Protein AF-A0AAJ0C9D8-F1 (afdb_monomer_lite)

Radius of gyration: 12.35 Å; chains: 1; bounding box: 29×26×32 Å

Structure (mmCIF, N/CA/C/O backbone):
data_AF-A0AAJ0C9D8-F1
#
_entry.id   AF-A0AAJ0C9D8-F1
#
loop_
_atom_site.group_PDB
_atom_site.id
_atom_site.type_symbol
_atom_site.label_atom_id
_atom_site.label_alt_id
_atom_site.label_comp_id
_atom_site.label_asym_id
_atom_site.label_entity_id
_atom_site.label_seq_id
_atom_site.pdbx_PDB_ins_code
_atom_site.Cartn_x
_atom_site.Cartn_y
_atom_site.Cartn_z
_atom_site.occupancy
_atom_site.B_iso_or_equiv
_atom_site.auth_seq_id
_atom_site.auth_comp_id
_atom_site.auth_asym_id
_atom_site.auth_atom_id
_atom_site.pdbx_PDB_model_num
ATOM 1 N N . MET A 1 1 ? -15.352 10.247 -6.458 1.00 35.06 1 MET A N 1
ATOM 2 C CA . MET A 1 1 ? -15.275 9.190 -7.484 1.00 35.06 1 MET A CA 1
ATOM 3 C C . MET A 1 1 ? -13.950 8.469 -7.309 1.00 35.06 1 MET A C 1
ATOM 5 O O . MET A 1 1 ? -12.920 9.134 -7.237 1.00 35.06 1 MET A O 1
ATOM 9 N N . GLY A 1 2 ? -14.014 7.164 -7.031 1.00 40.47 2 GLY A N 1
ATOM 10 C CA . GLY A 1 2 ? -12.851 6.326 -6.731 1.00 40.47 2 GLY A CA 1
ATOM 11 C C . GLY A 1 2 ? -11.946 6.237 -7.950 1.00 40.47 2 GLY A C 1
ATOM 12 O O . GLY A 1 2 ? -12.434 6.191 -9.071 1.00 40.47 2 GLY A O 1
ATOM 13 N N . THR A 1 3 ? -10.636 6.309 -7.736 1.00 49.31 3 THR A N 1
ATOM 14 C CA . THR A 1 3 ? -9.688 6.041 -8.818 1.00 49.31 3 THR A CA 1
ATOM 15 C C . THR A 1 3 ? -9.572 4.534 -8.900 1.00 49.31 3 THR A C 1
ATOM 17 O O . THR A 1 3 ? -9.124 3.927 -7.928 1.00 49.31 3 THR A O 1
ATOM 20 N N . ASP A 1 4 ? -10.033 3.952 -10.008 1.00 53.38 4 ASP A N 1
ATOM 21 C CA . ASP A 1 4 ? -9.782 2.551 -10.323 1.00 53.38 4 ASP A CA 1
ATOM 22 C C . ASP A 1 4 ? -8.275 2.336 -10.248 1.00 53.38 4 ASP A C 1
ATOM 24 O O . ASP A 1 4 ? -7.493 2.922 -11.005 1.00 53.38 4 ASP A O 1
ATOM 28 N N . ALA A 1 5 ? -7.866 1.586 -9.231 1.00 57.12 5 ALA A N 1
ATOM 29 C CA . ALA A 1 5 ? -6.496 1.153 -9.105 1.00 57.12 5 ALA A CA 1
ATOM 30 C C . ALA A 1 5 ? -6.183 0.312 -10.340 1.00 57.12 5 ALA A C 1
ATOM 32 O O . ALA A 1 5 ? -6.969 -0.561 -10.704 1.00 57.12 5 ALA A O 1
ATOM 33 N N . ASP A 1 6 ? -5.056 0.585 -10.991 1.00 62.97 6 ASP A N 1
ATOM 34 C CA . ASP A 1 6 ? -4.584 -0.253 -12.090 1.00 62.97 6 ASP A CA 1
ATOM 35 C C . ASP A 1 6 ? -4.551 -1.723 -11.598 1.00 62.97 6 ASP A C 1
ATOM 37 O O . ASP A 1 6 ? -3.998 -1.968 -10.515 1.00 62.97 6 ASP A O 1
ATOM 41 N N . PRO A 1 7 ? -5.178 -2.682 -12.319 1.00 66.56 7 PRO A N 1
ATOM 42 C CA . PRO A 1 7 ? -5.416 -4.049 -11.844 1.00 66.56 7 PRO A CA 1
ATOM 43 C C . PRO A 1 7 ? -4.178 -4.755 -11.284 1.00 66.56 7 PRO A C 1
ATOM 45 O O . PRO A 1 7 ? -4.294 -5.572 -10.370 1.00 66.56 7 PRO A O 1
ATOM 48 N N . LYS A 1 8 ? -2.982 -4.402 -11.778 1.00 71.06 8 LYS A N 1
ATOM 49 C CA . LYS A 1 8 ? -1.702 -4.943 -11.294 1.00 71.06 8 LYS A CA 1
ATOM 50 C C . LYS A 1 8 ? -1.425 -4.639 -9.817 1.00 71.06 8 LYS A C 1
ATOM 52 O O . LYS A 1 8 ? -0.748 -5.417 -9.152 1.00 71.06 8 LYS A O 1
ATOM 57 N N . TYR A 1 9 ? -1.956 -3.537 -9.284 1.00 68.31 9 TYR A N 1
ATOM 58 C CA . TYR A 1 9 ? -1.792 -3.181 -7.875 1.00 68.31 9 TYR A CA 1
ATOM 59 C C . TYR A 1 9 ? -2.887 -3.758 -6.984 1.00 68.31 9 TYR A C 1
ATOM 61 O O . TYR A 1 9 ? -2.641 -3.930 -5.795 1.00 68.31 9 TYR A O 1
ATOM 69 N N . THR A 1 10 ? -4.061 -4.098 -7.519 1.00 67.00 10 THR A N 1
ATOM 70 C CA . THR A 1 10 ? -5.172 -4.660 -6.732 1.00 67.00 10 THR A CA 1
ATOM 71 C C . THR A 1 10 ? -4.753 -5.938 -6.001 1.00 67.00 10 THR A C 1
ATOM 73 O O . THR A 1 10 ? -4.927 -6.026 -4.788 1.00 67.00 10 THR A O 1
ATOM 76 N N . GLY A 1 11 ? -4.073 -6.865 -6.686 1.00 66.75 11 GLY A N 1
ATOM 77 C CA . GLY A 1 11 ? -3.551 -8.085 -6.053 1.00 66.75 11 GLY A CA 1
ATOM 78 C C . GLY A 1 11 ? -2.475 -7.815 -4.989 1.00 66.75 11 GLY A C 1
ATOM 79 O O . GLY A 1 11 ? -2.401 -8.511 -3.977 1.00 66.75 11 GLY A O 1
ATOM 80 N N . ILE A 1 12 ? -1.676 -6.754 -5.161 1.00 70.12 12 ILE A N 1
ATOM 81 C CA . ILE A 1 12 ? -0.699 -6.319 -4.152 1.00 70.12 12 ILE A CA 1
ATOM 82 C C . ILE A 1 12 ? -1.430 -5.783 -2.910 1.00 70.12 12 ILE A C 1
ATOM 84 O O . ILE A 1 12 ? -1.001 -6.063 -1.793 1.00 70.12 12 ILE A O 1
ATOM 88 N N . LEU A 1 13 ? -2.542 -5.056 -3.080 1.00 67.38 13 LEU A N 1
ATOM 89 C CA . LEU A 1 13 ? -3.350 -4.493 -1.986 1.00 67.38 13 LEU A CA 1
ATOM 90 C 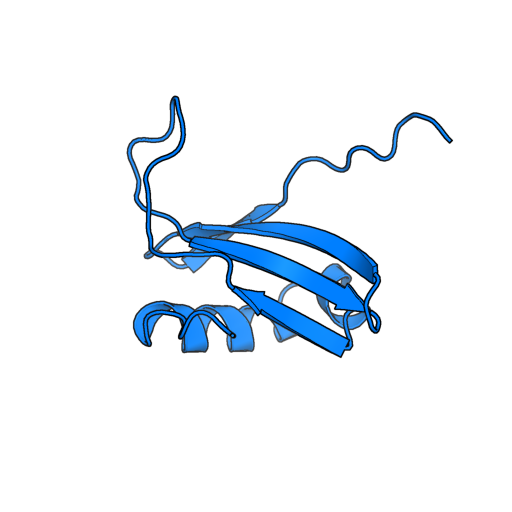C . LEU A 1 13 ? -4.060 -5.559 -1.150 1.00 67.38 13 LEU A C 1
ATOM 92 O O . LEU A 1 13 ? -4.096 -5.442 0.076 1.00 67.38 13 LEU A O 1
ATOM 96 N N . GLU A 1 14 ? -4.559 -6.613 -1.784 1.00 67.56 14 GLU A N 1
ATOM 97 C CA . GLU A 1 14 ? -5.139 -7.760 -1.080 1.00 67.56 14 GLU A CA 1
ATOM 98 C C . GLU A 1 14 ? -4.068 -8.526 -0.286 1.00 67.56 14 GLU A C 1
ATOM 100 O O . GLU A 1 14 ? -4.245 -8.803 0.902 1.00 67.56 14 GLU A O 1
ATOM 105 N N . ALA A 1 15 ? -2.898 -8.777 -0.888 1.00 66.38 15 ALA A N 1
ATOM 106 C CA . ALA A 1 15 ? -1.773 -9.430 -0.210 1.00 66.38 15 ALA A CA 1
ATOM 107 C C . ALA A 1 15 ? -1.174 -8.576 0.929 1.00 66.38 15 ALA A C 1
ATOM 109 O O . ALA A 1 15 ? -0.658 -9.098 1.923 1.00 66.38 15 ALA A O 1
ATOM 110 N N . LEU A 1 16 ? -1.243 -7.252 0.795 1.00 70.31 16 LEU A N 1
ATOM 111 C CA . LEU A 1 16 ? -0.792 -6.274 1.782 1.00 70.31 16 LEU A CA 1
ATOM 112 C C . LEU A 1 16 ? -1.583 -6.351 3.085 1.00 70.31 16 LEU A C 1
ATOM 114 O O . LEU A 1 16 ? -0.984 -6.259 4.159 1.00 70.31 16 LEU A O 1
ATOM 118 N N . ALA A 1 17 ? -2.903 -6.530 3.002 1.00 63.94 17 ALA A N 1
ATOM 119 C CA . ALA A 1 17 ? -3.750 -6.636 4.183 1.00 63.94 17 ALA A CA 1
ATOM 120 C C . ALA A 1 17 ? -3.287 -7.788 5.086 1.00 63.94 17 ALA A C 1
ATOM 122 O O . ALA A 1 17 ? -3.129 -7.580 6.280 1.00 63.94 17 ALA A O 1
ATOM 123 N N . LEU A 1 18 ? -2.946 -8.943 4.505 1.00 65.62 18 LEU A N 1
ATOM 124 C CA . LEU A 1 18 ? -2.478 -10.126 5.239 1.00 65.62 18 LEU A CA 1
ATOM 125 C C . LEU A 1 18 ? -1.056 -9.982 5.802 1.00 65.62 18 LEU A C 1
ATOM 127 O O . LEU A 1 18 ? -0.72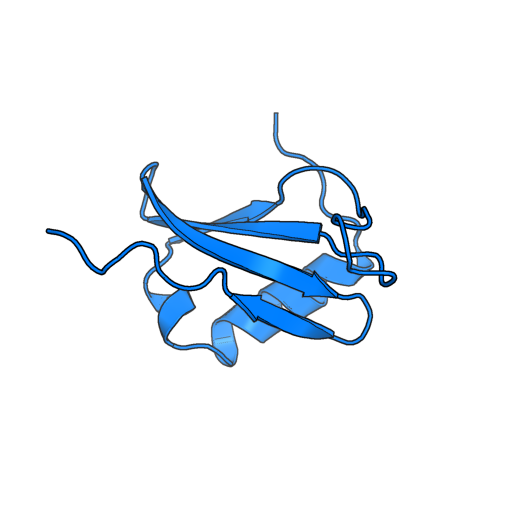6 -10.569 6.831 1.00 65.62 18 LEU A O 1
ATOM 131 N N . ARG A 1 19 ? -0.189 -9.226 5.119 1.00 65.62 19 ARG A N 1
ATOM 132 C CA . ARG A 1 19 ? 1.235 -9.100 5.476 1.00 65.62 19 ARG A CA 1
ATOM 133 C C . ARG A 1 19 ? 1.531 -7.999 6.489 1.00 65.62 19 ARG A C 1
ATOM 135 O O . ARG A 1 19 ? 2.562 -8.062 7.156 1.00 65.62 19 ARG A O 1
ATOM 142 N N . TYR A 1 20 ? 0.668 -6.989 6.612 1.00 69.62 20 TYR A N 1
ATOM 143 C CA . TYR A 1 20 ? 0.936 -5.821 7.449 1.00 69.62 20 TYR A CA 1
ATOM 144 C C . TYR A 1 20 ? -0.158 -5.627 8.505 1.00 69.62 20 TYR A C 1
ATOM 146 O O . TYR A 1 20 ? -1.189 -5.014 8.220 1.00 69.62 20 TYR A O 1
ATOM 154 N N . PRO A 1 21 ? 0.095 -6.005 9.774 1.00 66.44 21 PRO A N 1
ATOM 155 C CA . PRO A 1 21 ? -0.870 -5.864 10.873 1.00 66.44 21 PRO A CA 1
ATOM 156 C C . PRO A 1 21 ? -1.396 -4.434 11.081 1.00 66.44 21 PRO A C 1
ATOM 158 O O . PRO A 1 21 ? -2.473 -4.223 11.631 1.00 66.44 21 PRO A O 1
ATOM 161 N N . ARG A 1 22 ? -0.652 -3.416 10.627 1.00 64.75 22 ARG A N 1
ATOM 162 C CA . ARG A 1 22 ? -1.072 -2.005 10.677 1.00 64.75 22 ARG A CA 1
ATOM 163 C C . ARG A 1 22 ? -2.263 -1.704 9.759 1.00 64.75 22 ARG A C 1
ATOM 165 O O . ARG A 1 22 ? -3.025 -0.789 10.058 1.00 64.75 22 ARG A O 1
ATOM 172 N N . LEU A 1 23 ? -2.428 -2.473 8.683 1.00 65.94 23 LEU A N 1
ATOM 173 C CA . LEU A 1 23 ? -3.549 -2.373 7.747 1.00 65.94 23 LEU A CA 1
ATOM 174 C C . LEU A 1 23 ? -4.790 -3.140 8.231 1.00 65.94 23 LEU A C 1
ATOM 176 O O . LEU A 1 23 ? -5.895 -2.789 7.844 1.00 65.94 23 LEU A O 1
ATOM 180 N N . HIS A 1 24 ? -4.668 -4.093 9.162 1.00 67.88 24 HIS A N 1
ATOM 181 C CA . HIS A 1 24 ? -5.842 -4.751 9.768 1.00 67.88 24 HIS A CA 1
ATOM 182 C C . HIS A 1 24 ? -6.753 -3.777 10.532 1.00 67.88 24 HIS A C 1
ATOM 184 O O . HIS A 1 24 ? -7.912 -4.077 10.792 1.00 67.88 24 HIS A O 1
ATOM 190 N N . LYS A 1 25 ? -6.232 -2.609 10.933 1.00 67.12 25 LYS A N 1
ATOM 191 C CA . LYS A 1 25 ? -7.016 -1.566 11.611 1.00 67.12 25 LYS A CA 1
ATOM 192 C C . LYS A 1 25 ? -7.812 -0.683 10.646 1.00 67.12 25 LYS A C 1
ATOM 194 O O . LYS A 1 25 ? -8.586 0.146 11.123 1.00 67.12 25 LYS A O 1
ATOM 199 N N . SER A 1 26 ? -7.567 -0.790 9.339 1.00 69.19 26 SER A N 1
ATOM 200 C CA . SER A 1 26 ? -8.327 -0.074 8.316 1.00 69.19 26 SER A CA 1
ATOM 201 C C . SER A 1 26 ? -9.452 -0.938 7.775 1.00 69.19 26 SER A C 1
ATOM 203 O O . SER A 1 26 ? -9.223 -2.086 7.413 1.00 69.19 26 SER A O 1
ATOM 205 N N . ASP A 1 27 ? -10.633 -0.344 7.658 1.00 72.25 27 ASP A N 1
ATOM 206 C CA . ASP A 1 27 ? -11.800 -0.988 7.053 1.00 72.25 27 ASP A CA 1
ATOM 207 C C . ASP A 1 27 ? -11.805 -0.781 5.530 1.00 72.25 27 ASP A C 1
ATOM 209 O O . ASP A 1 27 ? -12.414 -1.545 4.790 1.00 72.25 27 ASP A O 1
ATOM 213 N N . THR A 1 28 ? -11.135 0.275 5.042 1.00 75.31 28 THR A N 1
ATOM 214 C CA . THR A 1 28 ? -11.068 0.600 3.611 1.00 75.31 28 THR A CA 1
ATOM 215 C C . THR A 1 28 ? -9.666 1.021 3.184 1.00 75.31 28 THR A C 1
ATOM 217 O O . THR A 1 28 ? -8.966 1.750 3.892 1.00 75.31 28 THR A O 1
ATOM 220 N N . ILE A 1 29 ? -9.268 0.608 1.980 1.00 76.81 29 ILE A N 1
ATOM 221 C CA . ILE A 1 29 ? -8.058 1.086 1.308 1.00 76.81 29 ILE A CA 1
ATOM 222 C C . ILE A 1 29 ? -8.494 1.926 0.109 1.00 76.81 29 ILE A C 1
ATOM 224 O O . ILE A 1 29 ? -9.183 1.446 -0.786 1.00 76.81 29 ILE A O 1
ATOM 228 N N . LYS A 1 30 ? -8.108 3.204 0.094 1.00 79.62 30 LYS A N 1
ATOM 229 C CA . LYS A 1 30 ? -8.398 4.134 -1.002 1.00 79.62 30 LYS A CA 1
ATOM 230 C C . LYS A 1 30 ? -7.135 4.345 -1.826 1.00 79.62 30 LYS A C 1
ATOM 232 O O . LYS A 1 30 ? -6.146 4.869 -1.314 1.00 79.62 30 LYS A O 1
ATOM 237 N N . VAL A 1 31 ? -7.182 3.994 -3.105 1.00 80.75 31 VAL A N 1
ATOM 238 C CA . VAL A 1 31 ? -6.122 4.344 -4.056 1.00 80.75 31 VAL A CA 1
ATOM 239 C C . VAL A 1 31 ? -6.264 5.812 -4.449 1.00 80.75 31 VAL A C 1
ATOM 241 O O . VAL A 1 31 ? -7.372 6.337 -4.585 1.00 80.75 31 VAL A O 1
ATOM 244 N N . LYS A 1 32 ? -5.134 6.513 -4.523 1.00 77.94 32 LYS A N 1
ATOM 245 C CA . LYS A 1 32 ? -5.058 7.934 -4.852 1.00 77.94 32 LYS A CA 1
ATOM 246 C C . LYS A 1 32 ? -4.301 8.114 -6.156 1.00 77.94 32 LYS A C 1
ATOM 248 O O . LYS A 1 32 ? -3.077 8.212 -6.160 1.00 77.94 32 LYS A O 1
ATOM 253 N N . GLY A 1 33 ? -5.059 8.250 -7.240 1.00 70.88 33 GLY A N 1
ATOM 254 C CA . GLY A 1 33 ? -4.501 8.637 -8.530 1.00 70.88 33 GLY A CA 1
ATOM 255 C C . GLY A 1 33 ? -3.888 7.478 -9.309 1.00 70.88 33 GLY A C 1
ATOM 256 O O . GLY A 1 33 ? -4.052 6.309 -8.967 1.00 70.88 33 GLY A O 1
ATOM 257 N N . ARG A 1 34 ? -3.196 7.840 -10.392 1.00 79.06 34 ARG A N 1
ATOM 258 C CA . ARG A 1 34 ? -2.462 6.913 -11.258 1.00 79.06 34 ARG A CA 1
ATOM 259 C C . ARG A 1 34 ? -1.035 6.713 -10.747 1.00 79.06 34 ARG A C 1
ATOM 261 O O . ARG A 1 34 ? -0.537 7.506 -9.939 1.00 79.06 34 ARG A O 1
ATOM 268 N N . ALA A 1 35 ? -0.383 5.663 -11.239 1.00 82.06 35 ALA A N 1
ATOM 269 C CA . ALA A 1 35 ? 1.029 5.428 -10.971 1.00 82.06 35 ALA A CA 1
ATOM 270 C C . ALA A 1 35 ? 1.856 6.646 -11.411 1.00 82.06 35 ALA A C 1
ATOM 272 O O . ALA A 1 35 ? 1.679 7.159 -12.516 1.00 82.06 35 ALA A O 1
ATOM 273 N N . HIS A 1 36 ? 2.721 7.130 -10.527 1.00 82.62 36 HIS A N 1
ATOM 274 C CA . HIS A 1 36 ? 3.577 8.284 -10.775 1.00 82.62 36 HIS A CA 1
ATOM 275 C C . HIS A 1 36 ? 4.921 8.116 -10.065 1.00 82.62 36 HIS A C 1
ATOM 277 O O . HIS A 1 36 ? 5.077 7.275 -9.180 1.00 82.62 36 HIS A O 1
ATOM 283 N N . CYS A 1 37 ? 5.892 8.937 -10.449 1.00 85.94 37 CYS A N 1
ATOM 284 C CA . CYS A 1 37 ? 7.196 9.005 -9.803 1.00 85.94 37 CYS A CA 1
ATOM 285 C C . CYS A 1 37 ? 7.225 10.230 -8.876 1.00 85.94 37 CYS A C 1
ATOM 287 O O . CYS A 1 37 ? 6.912 11.345 -9.296 1.00 85.94 37 CYS A O 1
ATOM 289 N N . SER A 1 38 ? 7.566 10.031 -7.602 1.00 79.62 38 SER A N 1
ATOM 290 C CA . SER A 1 38 ? 7.725 11.130 -6.637 1.00 79.62 38 SER A CA 1
ATOM 291 C C . SER A 1 38 ? 9.090 11.800 -6.816 1.00 79.62 38 SER A C 1
ATOM 293 O O . SER A 1 38 ? 10.021 11.210 -7.359 1.00 79.62 38 SER A O 1
ATOM 295 N N . ARG A 1 39 ? 9.253 13.031 -6.318 1.00 75.75 39 ARG A N 1
ATOM 296 C CA . ARG A 1 39 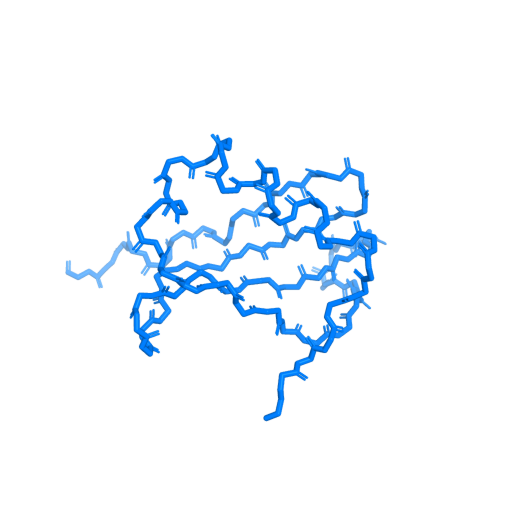? 10.546 13.730 -6.363 1.00 75.75 39 ARG A CA 1
ATOM 297 C C . ARG A 1 39 ? 11.627 12.901 -5.649 1.00 75.75 39 ARG A C 1
ATOM 299 O O . ARG A 1 39 ? 11.527 12.681 -4.446 1.00 75.75 39 ARG A O 1
ATOM 306 N N . GLY A 1 40 ? 12.650 12.472 -6.390 1.00 79.06 40 GLY A N 1
ATOM 307 C CA . GLY A 1 40 ? 13.743 11.632 -5.880 1.00 79.06 40 GLY A CA 1
ATOM 308 C C . GLY A 1 40 ? 13.478 10.121 -5.920 1.00 79.06 40 GLY A C 1
ATOM 309 O O . GLY A 1 40 ? 14.318 9.356 -5.463 1.00 79.06 40 GLY A O 1
ATOM 310 N N . GLU A 1 41 ? 12.347 9.685 -6.472 1.00 83.69 41 GLU A N 1
ATOM 311 C CA . GLU A 1 41 ? 12.038 8.275 -6.707 1.00 83.69 41 GLU A CA 1
ATOM 312 C C . GLU A 1 41 ? 11.857 8.064 -8.212 1.00 83.69 41 GLU A C 1
ATOM 314 O O . GLU A 1 41 ? 10.975 8.662 -8.826 1.00 83.69 41 GLU A O 1
ATOM 319 N N . SER A 1 42 ? 12.709 7.237 -8.817 1.00 82.44 42 SER A N 1
ATOM 320 C CA . SER A 1 42 ? 12.657 6.933 -10.252 1.00 82.44 42 SER A CA 1
ATOM 321 C C . SER A 1 42 ? 11.610 5.874 -10.587 1.00 82.44 42 SER A C 1
ATOM 323 O O . SER A 1 42 ? 11.218 5.749 -11.747 1.00 82.44 42 SER A O 1
ATOM 325 N N . ARG A 1 43 ? 11.142 5.118 -9.586 1.00 85.94 43 ARG A N 1
ATOM 326 C CA . ARG A 1 43 ? 10.217 4.005 -9.786 1.00 85.94 43 ARG A CA 1
ATOM 327 C C . ARG A 1 43 ? 8.757 4.465 -9.699 1.00 85.94 43 ARG A C 1
ATOM 329 O O . ARG A 1 43 ? 8.382 5.134 -8.723 1.00 85.94 43 ARG A O 1
ATOM 336 N N . PRO A 1 44 ? 7.911 4.074 -10.669 1.00 85.00 44 PRO A N 1
ATOM 337 C CA . PRO A 1 44 ? 6.494 4.383 -10.622 1.00 85.00 44 PRO A CA 1
ATOM 338 C C . PRO A 1 44 ? 5.834 3.661 -9.447 1.00 85.00 44 PRO A C 1
ATOM 340 O O . PRO A 1 44 ? 6.048 2.470 -9.205 1.00 85.00 44 PRO A O 1
ATOM 343 N N . HIS A 1 45 ? 5.007 4.394 -8.714 1.00 85.44 45 HIS A N 1
ATOM 344 C CA . HIS A 1 45 ? 4.221 3.862 -7.611 1.00 85.44 45 HIS A CA 1
ATOM 345 C C . HIS A 1 45 ? 2.844 4.503 -7.568 1.00 85.44 45 HIS A C 1
ATOM 347 O O . HIS A 1 45 ? 2.632 5.626 -8.032 1.00 85.44 45 HIS A O 1
ATOM 353 N N . ILE A 1 46 ? 1.904 3.794 -6.955 1.00 86.38 46 ILE A N 1
ATOM 354 C CA . ILE A 1 46 ? 0.625 4.375 -6.555 1.00 86.38 46 ILE A CA 1
ATOM 355 C C . ILE A 1 46 ? 0.681 4.776 -5.086 1.00 86.38 46 ILE A C 1
ATOM 357 O O . ILE A 1 46 ? 1.390 4.170 -4.277 1.00 86.38 46 ILE A O 1
ATOM 361 N N . LEU A 1 47 ? -0.094 5.796 -4.730 1.00 85.19 47 LEU A N 1
ATOM 362 C CA . LEU A 1 47 ? -0.314 6.152 -3.338 1.00 85.19 47 LEU A CA 1
ATOM 363 C C . LEU A 1 47 ? -1.605 5.493 -2.863 1.00 85.19 47 LEU A C 1
ATOM 365 O O . LEU A 1 47 ? -2.660 5.665 -3.473 1.00 85.19 47 LEU A O 1
ATOM 369 N N . ILE A 1 48 ? -1.534 4.790 -1.740 1.00 83.44 48 ILE A N 1
ATOM 370 C CA . ILE A 1 48 ? -2.707 4.231 -1.072 1.00 83.44 48 ILE A CA 1
ATOM 371 C C . ILE A 1 48 ? -2.896 4.855 0.294 1.00 83.44 48 ILE A C 1
ATOM 373 O O . ILE A 1 48 ? -1.928 5.167 0.991 1.00 83.44 48 ILE A O 1
ATOM 377 N N . TRP A 1 49 ? -4.151 5.033 0.683 1.00 84.25 49 TRP A N 1
ATOM 378 C CA . TRP A 1 49 ? -4.551 5.466 2.013 1.00 84.25 49 TRP A CA 1
ATOM 379 C C . TRP A 1 49 ? -5.317 4.343 2.691 1.00 84.25 49 TRP A C 1
ATOM 381 O O . TRP A 1 49 ? -6.355 3.913 2.198 1.00 84.25 49 TRP A O 1
ATOM 391 N N . ALA A 1 50 ? -4.814 3.908 3.837 1.00 80.06 50 ALA A N 1
ATOM 392 C CA . ALA A 1 50 ? -5.525 3.007 4.724 1.00 80.06 50 ALA A CA 1
ATOM 393 C C . ALA A 1 50 ? -6.403 3.848 5.655 1.00 80.06 50 ALA A C 1
ATOM 395 O O . ALA A 1 50 ? -5.897 4.723 6.370 1.00 80.06 50 ALA A O 1
ATOM 396 N N . CYS A 1 51 ? -7.710 3.614 5.626 1.00 79.62 51 CYS A N 1
ATOM 397 C CA . CYS A 1 51 ? -8.711 4.412 6.323 1.00 79.62 51 CYS A CA 1
ATOM 398 C C . CYS A 1 51 ? -9.563 3.550 7.262 1.00 79.62 51 CYS A C 1
ATOM 400 O O . CYS A 1 51 ? -9.865 2.399 6.958 1.00 79.62 51 CYS A O 1
ATOM 402 N N . LYS A 1 52 ? -9.986 4.131 8.386 1.00 80.81 52 LYS A N 1
ATOM 403 C CA . LYS A 1 52 ? -11.005 3.574 9.283 1.00 80.81 52 LYS A CA 1
ATOM 404 C C . LYS A 1 52 ? -12.202 4.517 9.277 1.00 80.81 52 LYS A C 1
ATOM 406 O O . LYS A 1 52 ? -12.058 5.681 9.665 1.00 80.81 52 LYS A O 1
ATOM 411 N N . GLY A 1 53 ? -13.333 4.059 8.743 1.00 81.56 53 GLY A N 1
ATOM 412 C CA . GLY A 1 53 ? -14.384 4.958 8.250 1.00 81.56 53 GLY A CA 1
ATOM 413 C C . GLY A 1 53 ? -13.817 6.028 7.300 1.00 81.56 53 GLY A C 1
ATOM 414 O O . GLY A 1 53 ? -13.072 5.720 6.366 1.00 81.56 53 GLY A O 1
ATOM 415 N N . ASP A 1 54 ? -14.099 7.303 7.575 1.00 77.94 54 ASP A N 1
ATOM 416 C CA . ASP A 1 54 ? -13.586 8.433 6.783 1.00 77.94 54 ASP A CA 1
ATOM 417 C C . ASP A 1 54 ? -12.198 8.932 7.204 1.00 77.94 54 ASP A C 1
ATOM 419 O O . ASP A 1 54 ? -11.573 9.734 6.500 1.00 77.94 54 ASP A O 1
ATOM 423 N N . ARG A 1 55 ? -11.666 8.444 8.330 1.00 77.62 55 ARG A N 1
ATOM 424 C CA . ARG A 1 55 ? -10.372 8.886 8.849 1.00 77.62 55 ARG A CA 1
ATOM 425 C C . ARG A 1 55 ? -9.232 8.104 8.205 1.00 77.62 55 ARG A C 1
ATOM 427 O O . ARG A 1 55 ? -9.139 6.886 8.340 1.00 77.62 55 ARG A O 1
ATOM 434 N N . ARG A 1 56 ? -8.284 8.821 7.595 1.00 81.75 56 ARG A N 1
ATOM 435 C CA . ARG A 1 56 ? -7.009 8.242 7.149 1.00 81.75 56 ARG A CA 1
ATOM 436 C C . ARG A 1 56 ? -6.150 7.866 8.358 1.00 81.75 56 ARG A C 1
ATOM 438 O O . ARG A 1 56 ? -5.781 8.741 9.139 1.00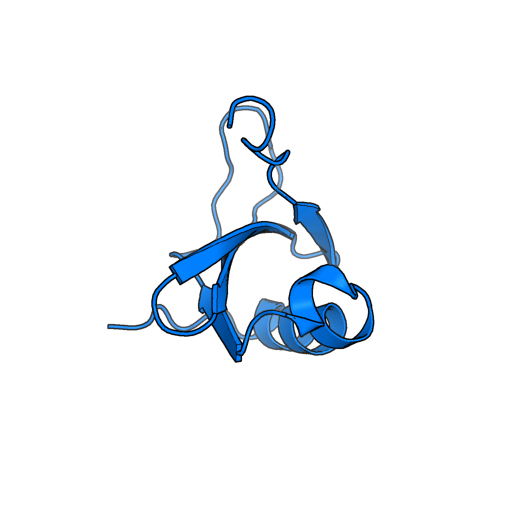 81.75 56 ARG A O 1
ATOM 445 N N . LEU A 1 57 ? -5.797 6.588 8.473 1.00 77.69 57 LEU A N 1
ATOM 446 C CA . LEU A 1 57 ? -4.869 6.082 9.486 1.00 77.69 57 LEU A CA 1
ATOM 447 C C . LEU A 1 57 ? -3.421 6.201 9.020 1.00 77.69 57 LEU A C 1
ATOM 449 O O . LEU A 1 57 ? -2.568 6.702 9.745 1.00 77.69 57 LEU A O 1
ATOM 453 N N . THR A 1 58 ? -3.143 5.754 7.797 1.00 79.75 58 THR A N 1
ATOM 454 C CA . THR A 1 58 ? -1.801 5.811 7.217 1.00 79.75 58 THR A CA 1
ATOM 455 C C . THR A 1 58 ? -1.866 5.893 5.696 1.00 79.75 58 THR A C 1
ATOM 457 O O . THR A 1 58 ? -2.925 5.729 5.086 1.00 79.75 58 THR A O 1
ATOM 460 N N . SER A 1 59 ? -0.728 6.179 5.079 1.00 83.12 59 SER A N 1
ATOM 461 C CA . SER A 1 59 ? -0.557 6.134 3.634 1.00 83.12 59 SER A CA 1
ATOM 462 C C . SER A 1 59 ? 0.709 5.378 3.275 1.00 83.12 59 SER A C 1
ATOM 464 O O . SER A 1 59 ? 1.706 5.479 3.991 1.00 83.12 59 SER A O 1
ATOM 466 N N . ALA A 1 60 ? 0.691 4.671 2.154 1.00 82.81 60 ALA A N 1
ATOM 467 C CA . ALA A 1 60 ? 1.848 3.952 1.648 1.00 82.81 60 ALA A CA 1
ATOM 468 C C . ALA A 1 60 ? 2.018 4.165 0.145 1.00 82.81 60 ALA A C 1
ATOM 470 O O . ALA A 1 60 ? 1.042 4.348 -0.582 1.00 82.81 60 ALA A O 1
ATOM 471 N N . GLN A 1 61 ? 3.267 4.147 -0.297 1.00 87.12 61 GLN A N 1
ATOM 472 C CA . GLN A 1 61 ? 3.640 4.015 -1.696 1.00 87.12 61 GLN A CA 1
ATOM 473 C C . GLN A 1 61 ? 3.736 2.525 -2.010 1.00 87.12 61 GLN A C 1
ATOM 475 O O . GLN A 1 61 ? 4.431 1.797 -1.297 1.00 87.12 61 GLN A O 1
ATOM 480 N N . VAL A 1 62 ? 3.031 2.085 -3.047 1.00 84.62 62 VAL A N 1
ATOM 481 C CA . VAL A 1 62 ? 3.077 0.704 -3.536 1.00 84.62 62 VAL A CA 1
ATOM 482 C C . VAL A 1 62 ? 3.722 0.708 -4.909 1.00 84.62 62 VAL A C 1
ATOM 484 O O . VAL A 1 62 ? 3.229 1.358 -5.833 1.00 84.62 62 VAL A O 1
ATOM 487 N N . PHE A 1 63 ? 4.835 -0.002 -5.017 1.00 86.38 63 PHE A N 1
ATOM 488 C CA . PHE A 1 63 ? 5.624 -0.129 -6.234 1.00 86.38 63 PHE A CA 1
ATOM 489 C C . PHE A 1 63 ? 5.205 -1.380 -7.011 1.00 86.38 63 PHE A C 1
ATOM 491 O O . PHE A 1 63 ? 4.647 -2.321 -6.448 1.00 86.38 63 PHE A O 1
ATOM 498 N N . GLU A 1 64 ? 5.473 -1.404 -8.317 1.00 81.88 64 GLU A N 1
ATOM 499 C CA . GLU A 1 64 ? 5.074 -2.524 -9.192 1.00 81.88 64 GLU A CA 1
ATOM 500 C C . GLU A 1 64 ? 5.716 -3.864 -8.810 1.00 81.88 64 GLU A C 1
ATOM 502 O O . GLU A 1 64 ? 5.133 -4.916 -9.036 1.00 81.88 64 GLU A O 1
ATOM 507 N N . ASN A 1 65 ? 6.892 -3.838 -8.182 1.00 81.38 65 ASN A N 1
ATOM 508 C CA . ASN A 1 65 ? 7.589 -5.031 -7.696 1.00 81.38 65 ASN A CA 1
ATOM 509 C C . ASN A 1 65 ? 7.006 -5.596 -6.382 1.00 81.38 65 ASN A C 1
ATOM 511 O O . ASN A 1 65 ? 7.586 -6.514 -5.805 1.00 81.38 65 ASN A O 1
ATOM 515 N N . GLY A 1 66 ? 5.912 -5.025 -5.867 1.00 76.06 66 GLY A N 1
ATOM 516 C CA . GLY A 1 66 ? 5.323 -5.406 -4.583 1.00 76.06 66 GLY A CA 1
ATOM 517 C C . GLY A 1 66 ? 6.027 -4.810 -3.362 1.00 76.06 66 GLY A C 1
ATOM 518 O O . GLY A 1 66 ? 5.636 -5.114 -2.234 1.00 76.06 66 GLY A O 1
ATOM 519 N N . GLU A 1 67 ? 7.039 -3.953 -3.547 1.00 82.81 67 GLU A N 1
ATOM 520 C CA . GLU A 1 67 ? 7.612 -3.173 -2.451 1.00 82.81 67 GLU A CA 1
ATOM 521 C C . GLU A 1 67 ? 6.580 -2.166 -1.943 1.00 82.81 67 GLU A C 1
ATOM 523 O O . GLU A 1 67 ? 5.877 -1.510 -2.718 1.00 82.81 67 GLU A O 1
ATOM 528 N N . VAL A 1 68 ? 6.512 -2.021 -0.620 1.00 80.12 68 VAL A N 1
ATOM 529 C CA . VAL A 1 68 ? 5.609 -1.072 0.023 1.00 80.12 68 VAL A CA 1
ATOM 530 C C . VAL A 1 68 ? 6.359 -0.221 1.018 1.00 80.12 68 VAL A C 1
ATOM 532 O O . VAL A 1 68 ? 6.953 -0.717 1.976 1.00 80.12 68 VAL A O 1
ATOM 535 N N . ARG A 1 69 ? 6.291 1.092 0.807 1.00 82.25 69 ARG A N 1
ATOM 536 C CA . ARG A 1 69 ? 6.905 2.085 1.683 1.00 82.25 69 ARG A CA 1
ATOM 537 C C . ARG A 1 69 ? 5.811 2.895 2.346 1.00 82.25 69 ARG A C 1
ATOM 539 O O . ARG A 1 69 ? 5.170 3.741 1.727 1.00 82.25 69 ARG A O 1
ATOM 546 N N . PHE A 1 70 ? 5.588 2.637 3.627 1.00 77.75 70 PHE A N 1
ATOM 547 C CA . PHE A 1 70 ? 4.701 3.473 4.423 1.00 77.75 70 PHE A CA 1
ATOM 548 C C . PHE A 1 70 ? 5.313 4.866 4.557 1.00 77.75 70 PHE A C 1
ATOM 550 O O . PHE A 1 70 ? 6.510 5.011 4.815 1.00 77.75 70 PHE A O 1
ATOM 557 N N . SER A 1 71 ? 4.484 5.897 4.408 1.00 72.12 71 SER A N 1
ATOM 558 C CA . SER A 1 71 ? 4.854 7.239 4.845 1.00 72.12 71 SER A CA 1
ATOM 559 C C . SER A 1 71 ? 5.291 7.128 6.299 1.00 72.12 71 SER A C 1
ATOM 561 O O . SER A 1 71 ? 4.517 6.627 7.118 1.00 72.12 71 SER A O 1
ATOM 563 N N . ARG A 1 72 ? 6.504 7.602 6.625 1.00 60.22 72 ARG A N 1
ATOM 564 C CA . ARG A 1 72 ? 6.916 7.794 8.022 1.00 60.22 72 ARG A CA 1
ATOM 565 C C . ARG A 1 72 ? 5.762 8.489 8.731 1.00 60.22 72 ARG A C 1
ATOM 567 O O . ARG A 1 72 ? 5.275 9.520 8.259 1.00 60.22 72 ARG A O 1
ATOM 574 N N . GLU A 1 73 ? 5.270 7.863 9.790 1.00 51.19 73 GLU A N 1
ATOM 575 C CA . GLU A 1 73 ? 4.227 8.422 10.630 1.00 51.19 73 GLU A CA 1
ATOM 576 C C . GLU A 1 73 ? 4.607 9.867 10.974 1.00 51.19 73 GLU A 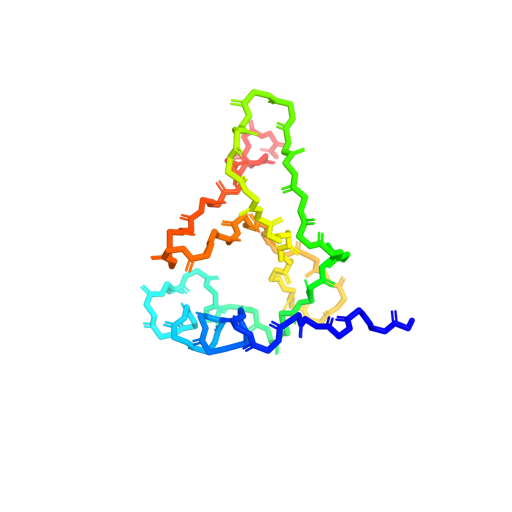C 1
ATOM 578 O O . GLU A 1 73 ? 5.592 10.109 11.666 1.00 51.19 73 GLU A O 1
ATOM 583 N N . LYS A 1 74 ? 3.804 10.846 10.545 1.00 43.56 74 LYS A N 1
ATOM 584 C CA . LYS A 1 74 ? 3.727 12.141 11.237 1.00 43.56 74 LYS A CA 1
ATOM 585 C C . LYS A 1 74 ? 3.006 11.951 12.587 1.00 43.56 74 LYS A C 1
ATOM 587 O O . LYS A 1 74 ? 2.083 12.688 12.902 1.00 43.56 74 LYS A O 1
ATOM 592 N N . TYR A 1 75 ? 3.407 10.953 13.370 1.00 43.00 75 TYR A N 1
ATOM 593 C CA . TYR A 1 75 ? 3.03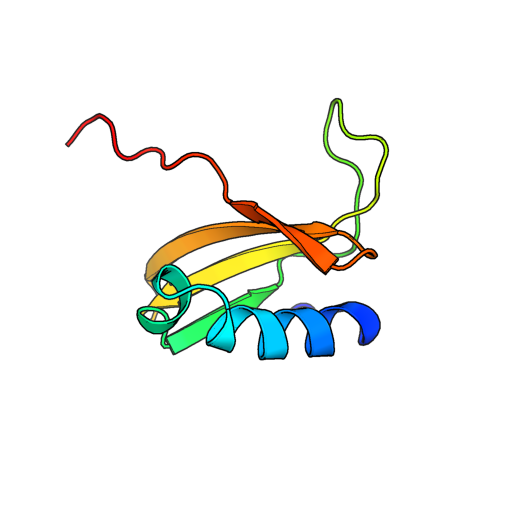4 10.799 14.772 1.00 43.00 75 TYR A CA 1
ATOM 594 C C . TYR A 1 75 ? 4.305 10.914 15.599 1.00 43.00 75 TYR A C 1
ATOM 596 O O . TYR A 1 75 ? 4.903 9.942 16.039 1.00 43.00 75 TYR A O 1
ATOM 604 N N . GLY A 1 76 ? 4.738 12.162 15.733 1.00 35.41 76 GLY A N 1
ATOM 605 C CA . GLY A 1 76 ? 5.792 12.569 16.650 1.00 35.41 76 GLY A CA 1
ATOM 606 C C . GLY A 1 76 ? 5.519 13.929 17.284 1.00 35.41 76 GLY A C 1
ATOM 607 O O . GLY A 1 76 ? 6.476 14.555 17.715 1.00 35.41 76 GLY A O 1
ATOM 608 N N . LYS A 1 77 ? 4.261 14.405 17.280 1.00 32.22 77 LYS A N 1
ATOM 609 C CA . LYS A 1 77 ? 3.759 15.553 18.061 1.00 32.22 77 LYS A CA 1
ATOM 610 C C . LYS A 1 77 ? 2.233 15.436 18.227 1.00 32.22 77 LYS A C 1
ATOM 612 O O . LYS A 1 77 ? 1.484 16.059 17.478 1.00 32.22 77 LYS A O 1
ATOM 617 N N . LEU A 1 78 ? 1.788 14.572 19.133 1.00 38.22 78 LEU A N 1
ATOM 618 C CA . LEU A 1 78 ? 0.611 14.858 19.957 1.00 38.22 78 LEU A CA 1
ATOM 619 C C . LEU A 1 78 ? 1.142 15.095 21.365 1.00 38.22 78 LEU A C 1
ATOM 621 O O . LEU A 1 78 ? 2.037 14.309 21.750 1.00 38.22 78 LEU A O 1
#

Organism: NCBI:txid1093897

pLDDT: mean 71.59, std 13.6, range [32.22, 87.12]

Sequence (78 aa):
MGTDADPKYTGILEALALRYPRLHKSDTIKVKGRAHCSRGESRPHILIWACKGDRRLTSAQVFENGEVRFSREKYGKL

Foldseek 3Di:
DADPADVLCVVLVVVCCVVDVLLVQAPDKGWDDYFDADVVGPFTWTKIFRHHVPHTPWIWTAGSVSDIGTDDDPPPDD

Secondary structure (DSSP, 8-state):
------HHHHHHHHHHHHH-TTTTT-SEEEEEEEEEPPTT--S-EEEEEEEETTEEEEEEEEETTS-EEE-----S--